Protein AF-A0AAN6VHZ6-F1 (afdb_monomer_lite)

Foldseek 3Di:
DDDPPPPPDPPPPCPPPPQLQAPAQDKDALLCCCPVSVNDHQVQQVVLDDPPARSNQKIFGHHRRRRTHSVPIDGPVDPVCVVVVNCVSRD

Sequence (91 aa):
MAKFLALLLTTAAAIGLVQAQCPANAVLCGTTTLNELKCADEAALTFITPKGNPPQNCGYQTNGEGLPQGRGAFCCADGRCLQNGLDAFCN

Radius of gyration: 20.0 Å; chains: 1; bounding box: 23×58×59 Å

Organism: NCBI:txid669021

Structure (mmCIF, N/CA/C/O backbone):
data_AF-A0AAN6VHZ6-F1
#
_entry.id   AF-A0AAN6VHZ6-F1
#
loop_
_atom_site.group_PDB
_atom_site.id
_atom_site.type_symbol
_atom_site.label_atom_id
_atom_site.label_alt_id
_atom_site.label_comp_id
_atom_site.label_asym_id
_atom_site.label_entity_id
_atom_site.label_seq_id
_atom_site.pdbx_PDB_ins_code
_atom_site.Cartn_x
_atom_site.Cartn_y
_atom_site.Cartn_z
_atom_site.occupancy
_atom_site.B_iso_or_equiv
_atom_site.auth_seq_id
_atom_site.auth_comp_id
_atom_site.auth_asym_id
_atom_site.auth_atom_id
_atom_site.pdbx_PDB_model_num
ATOM 1 N N . MET A 1 1 ? 1.414 41.426 46.879 1.00 43.44 1 MET A N 1
ATOM 2 C CA . MET A 1 1 ? 2.105 41.125 45.606 1.00 43.44 1 MET A CA 1
ATOM 3 C C . MET A 1 1 ? 1.397 39.935 44.969 1.00 43.44 1 MET A C 1
ATOM 5 O O . MET A 1 1 ? 1.613 38.808 45.398 1.00 43.44 1 MET A O 1
ATOM 9 N N . ALA A 1 2 ? 0.448 40.187 44.065 1.00 42.38 2 ALA A N 1
ATOM 10 C CA . ALA A 1 2 ? -0.386 39.143 43.469 1.00 42.38 2 ALA A CA 1
ATOM 11 C C . ALA A 1 2 ? 0.355 38.496 42.290 1.00 42.38 2 ALA A C 1
ATOM 13 O O . ALA A 1 2 ? 0.627 39.149 41.286 1.00 42.38 2 ALA A O 1
ATOM 14 N N . LYS A 1 3 ? 0.714 37.219 42.443 1.00 47.88 3 LYS A N 1
ATOM 15 C CA . LYS A 1 3 ? 1.286 36.383 41.385 1.00 47.88 3 LYS A CA 1
ATOM 16 C C . LYS A 1 3 ? 0.151 35.945 40.458 1.00 47.88 3 LYS A C 1
ATOM 18 O O . LYS A 1 3 ? -0.531 34.970 40.750 1.00 47.88 3 LYS A O 1
ATOM 23 N N . PHE A 1 4 ? -0.061 36.665 39.363 1.00 52.06 4 PHE A N 1
ATOM 24 C CA . PHE A 1 4 ? -0.897 36.186 38.264 1.00 52.06 4 PHE A CA 1
ATOM 25 C C . PHE A 1 4 ? -0.020 35.372 37.313 1.00 52.06 4 PHE A C 1
ATOM 27 O O . PHE A 1 4 ? 0.630 35.913 36.422 1.00 52.06 4 PHE A O 1
ATOM 34 N N . LEU A 1 5 ? 0.025 34.056 37.540 1.00 54.53 5 LEU A N 1
ATOM 35 C CA . LEU A 1 5 ? 0.433 33.111 36.505 1.00 54.53 5 LEU A CA 1
ATOM 36 C C . LEU A 1 5 ? -0.667 33.118 35.437 1.00 54.53 5 LEU A C 1
ATOM 38 O O . LEU A 1 5 ? -1.707 32.483 35.598 1.00 54.53 5 LEU A O 1
ATOM 42 N N . ALA A 1 6 ? -0.448 33.869 34.362 1.00 54.66 6 ALA A N 1
ATOM 43 C CA . ALA A 1 6 ? -1.216 33.717 33.139 1.00 54.66 6 ALA A CA 1
ATOM 44 C C . ALA A 1 6 ? -0.805 32.385 32.500 1.00 54.66 6 ALA A C 1
ATOM 46 O O . ALA A 1 6 ? 0.241 32.268 31.864 1.00 54.66 6 ALA A O 1
ATOM 47 N N . LEU A 1 7 ? -1.619 31.364 32.753 1.00 47.53 7 LEU A N 1
ATOM 48 C CA . LEU A 1 7 ? -1.574 30.075 32.087 1.00 47.53 7 LEU A CA 1
ATOM 49 C C . LEU A 1 7 ? -1.875 30.325 30.602 1.00 47.53 7 LEU A C 1
ATOM 51 O O . LEU A 1 7 ? -3.022 30.554 30.227 1.00 47.53 7 LEU A O 1
ATOM 55 N N . LEU A 1 8 ? -0.831 30.375 29.774 1.00 54.75 8 LEU A N 1
ATOM 56 C CA . LEU A 1 8 ? -0.964 30.450 28.323 1.00 54.75 8 LEU A CA 1
ATOM 57 C C . LEU A 1 8 ? -1.675 29.182 27.848 1.00 54.75 8 LEU A C 1
ATOM 59 O O . LEU A 1 8 ? -1.135 28.080 27.946 1.00 54.75 8 LEU A O 1
ATOM 63 N N . LEU A 1 9 ? -2.907 29.365 27.374 1.00 54.75 9 LEU A N 1
ATOM 64 C CA . LEU A 1 9 ? -3.705 28.345 26.714 1.00 54.75 9 LEU A CA 1
ATOM 65 C C . LEU A 1 9 ? -2.894 27.762 25.552 1.00 54.75 9 LEU A C 1
ATOM 67 O O . LEU A 1 9 ? -2.612 28.439 24.565 1.00 54.75 9 LEU A O 1
ATOM 71 N N . THR A 1 10 ? -2.546 26.489 25.675 1.00 52.88 10 THR A N 1
ATOM 72 C CA . THR A 1 10 ? -2.080 25.643 24.585 1.00 52.88 10 THR A CA 1
ATOM 73 C C . THR A 1 10 ? -3.226 25.446 23.597 1.00 52.88 10 THR A C 1
ATOM 75 O O . THR A 1 10 ? -4.027 24.521 23.719 1.00 52.88 10 THR A O 1
ATOM 78 N N . THR A 1 11 ? -3.322 26.304 22.584 1.00 55.28 11 THR A N 1
ATOM 79 C CA . THR A 1 11 ? -4.087 25.989 21.375 1.00 55.28 11 THR A CA 1
ATOM 80 C C . THR A 1 11 ? -3.303 24.951 20.582 1.00 55.28 11 THR A C 1
ATOM 82 O O . THR A 1 11 ? -2.574 25.256 19.641 1.00 55.28 11 THR A O 1
ATOM 85 N N . ALA A 1 12 ? -3.434 23.689 20.994 1.00 53.69 12 ALA A N 1
ATOM 86 C CA . ALA A 1 12 ? -3.135 22.566 20.127 1.00 53.69 12 ALA A CA 1
ATOM 87 C C . ALA A 1 12 ? -4.053 22.697 18.908 1.00 53.69 12 ALA A C 1
ATOM 89 O O . ALA A 1 12 ? -5.252 22.429 18.982 1.00 53.69 12 ALA A O 1
ATOM 90 N N . ALA A 1 13 ? -3.496 23.175 17.798 1.00 50.06 13 ALA A N 1
ATOM 91 C CA . ALA A 1 13 ? -4.110 23.027 16.497 1.00 50.06 13 ALA A CA 1
ATOM 92 C C . ALA A 1 13 ? -4.178 21.522 16.220 1.00 50.06 13 ALA A C 1
ATOM 94 O O . ALA A 1 13 ? -3.234 20.921 15.713 1.00 50.06 13 ALA A O 1
ATOM 95 N N . ALA A 1 14 ? -5.290 20.903 16.612 1.00 43.75 14 ALA A N 1
ATOM 96 C CA . ALA A 1 14 ? -5.712 19.629 16.073 1.00 43.75 14 ALA A CA 1
ATOM 97 C C . ALA A 1 14 ? -6.027 19.882 14.597 1.00 43.75 14 ALA A C 1
ATOM 99 O O . ALA A 1 14 ? -7.162 20.165 14.217 1.00 43.75 14 ALA A O 1
ATOM 100 N N . ILE A 1 15 ? -4.983 19.863 13.768 1.00 47.88 15 ILE A N 1
ATOM 101 C CA . ILE A 1 15 ? -5.130 19.651 12.337 1.00 47.88 15 ILE A CA 1
ATOM 102 C C . ILE A 1 15 ? -5.780 18.278 12.255 1.00 47.88 15 ILE A C 1
ATOM 104 O O . ILE A 1 15 ? -5.135 17.261 12.501 1.00 47.88 15 ILE A O 1
ATOM 108 N N . GLY A 1 16 ? -7.093 18.281 12.037 1.00 40.03 16 GLY A N 1
ATOM 109 C CA . GLY A 1 16 ? -7.884 17.090 11.814 1.00 40.03 16 GLY A CA 1
ATOM 110 C C . GLY A 1 16 ? -7.380 16.405 10.556 1.00 40.03 16 GLY A C 1
ATOM 111 O O . GLY A 1 16 ? -7.910 16.614 9.471 1.00 40.03 16 GLY A O 1
ATOM 112 N N . LEU A 1 17 ? -6.349 15.581 10.715 1.00 43.12 17 LEU A N 1
ATOM 113 C CA . LEU A 1 17 ? -6.093 14.442 9.859 1.00 43.12 17 LEU A CA 1
ATOM 114 C C . LEU A 1 17 ? -7.250 13.485 10.118 1.00 43.12 17 LEU A C 1
ATOM 116 O O . LEU A 1 17 ? -7.147 12.554 10.913 1.00 43.12 17 LEU A O 1
ATOM 120 N N . VAL A 1 18 ? -8.384 13.734 9.466 1.00 45.00 18 VAL A N 1
ATOM 121 C CA . VAL A 1 18 ? -9.334 12.662 9.201 1.00 45.00 18 VAL A CA 1
ATOM 122 C C . VAL A 1 18 ? -8.614 11.760 8.204 1.00 45.00 18 VAL A C 1
ATOM 124 O O . VAL A 1 18 ? -8.813 11.857 6.998 1.00 45.00 18 VAL A O 1
ATOM 127 N N . GLN A 1 19 ? -7.687 10.937 8.701 1.00 57.09 19 GLN A N 1
ATOM 128 C CA . GLN A 1 19 ? -7.309 9.731 7.992 1.00 57.09 19 GLN A CA 1
ATOM 129 C C . GLN A 1 19 ? -8.606 8.939 7.954 1.00 57.09 19 GLN A C 1
ATOM 131 O O . GLN A 1 19 ? -9.016 8.384 8.972 1.00 57.09 19 GLN A O 1
ATOM 136 N N . ALA A 1 20 ? -9.324 8.974 6.833 1.00 58.78 20 ALA A N 1
ATOM 137 C CA . ALA A 1 20 ? -10.334 7.961 6.607 1.00 58.78 20 ALA A CA 1
ATOM 138 C C . ALA A 1 20 ? -9.583 6.632 6.752 1.00 58.78 20 ALA A C 1
ATOM 140 O O . ALA A 1 20 ? -8.660 6.362 5.999 1.00 58.78 20 ALA A O 1
ATOM 141 N N . GLN A 1 21 ? -9.848 5.885 7.820 1.00 79.06 21 GLN A N 1
ATOM 142 C CA . GLN A 1 21 ? -9.142 4.638 8.082 1.00 79.06 21 GLN A CA 1
ATOM 143 C C . GLN A 1 21 ? -9.766 3.592 7.173 1.00 79.06 21 GLN A C 1
ATOM 145 O O . GLN A 1 21 ? -10.979 3.373 7.208 1.00 79.06 21 GLN A O 1
ATOM 150 N N . CYS A 1 22 ? -8.956 2.990 6.304 1.00 89.19 22 CYS A N 1
ATOM 151 C CA . CYS A 1 22 ? -9.441 1.903 5.474 1.00 89.19 22 CYS A CA 1
ATOM 152 C C . CYS A 1 22 ? -9.934 0.750 6.377 1.00 89.19 22 CYS A C 1
ATOM 154 O O . CYS A 1 22 ? -9.551 0.680 7.546 1.00 89.19 22 CYS A O 1
ATOM 156 N N . PRO A 1 23 ? -10.763 -0.184 5.880 1.00 90.69 23 PRO A N 1
ATOM 157 C CA . PRO A 1 23 ? -11.098 -1.392 6.629 1.00 90.69 23 PRO A CA 1
ATOM 158 C C . PRO A 1 23 ? -9.849 -2.047 7.233 1.00 90.69 23 PRO A C 1
ATOM 160 O O . PRO A 1 23 ? -8.870 -2.266 6.520 1.00 90.69 23 PRO A O 1
ATOM 163 N N . ALA A 1 24 ? -9.861 -2.318 8.538 1.00 92.19 24 ALA A N 1
ATOM 164 C CA . ALA A 1 24 ? -8.732 -2.922 9.242 1.00 92.19 24 ALA A CA 1
ATOM 165 C C . ALA A 1 24 ? -8.543 -4.397 8.857 1.00 92.19 24 ALA A C 1
ATOM 167 O O . ALA A 1 24 ? -9.523 -5.114 8.653 1.00 92.19 24 ALA A O 1
ATOM 168 N N . ASN A 1 25 ? -7.289 -4.860 8.820 1.00 89.25 25 ASN A N 1
ATOM 169 C CA . ASN A 1 25 ? -6.903 -6.242 8.492 1.00 89.25 25 ASN A CA 1
ATOM 170 C C . ASN A 1 25 ? -7.503 -6.767 7.171 1.00 89.25 25 ASN A C 1
ATOM 172 O O . ASN A 1 25 ? -7.879 -7.936 7.069 1.00 89.25 25 ASN A O 1
ATOM 176 N N . ALA A 1 26 ? -7.615 -5.900 6.169 1.00 87.44 26 ALA A N 1
ATOM 177 C CA . ALA A 1 26 ? -8.183 -6.199 4.862 1.00 87.44 26 ALA A CA 1
ATOM 178 C C . ALA A 1 26 ? -7.123 -6.090 3.760 1.00 87.44 26 ALA A C 1
ATOM 180 O O . ALA A 1 26 ? -6.038 -5.544 3.961 1.00 87.44 26 ALA A O 1
ATOM 181 N N . VAL A 1 27 ? -7.458 -6.590 2.571 1.00 87.62 27 VAL A N 1
ATOM 182 C CA . VAL A 1 27 ? -6.681 -6.360 1.349 1.00 87.62 27 VAL A CA 1
ATOM 183 C C . VAL A 1 27 ? -7.499 -5.461 0.440 1.00 87.62 27 VAL A C 1
ATOM 185 O O . VAL A 1 27 ? -8.637 -5.795 0.116 1.00 87.62 27 VAL A O 1
ATOM 188 N N . LEU A 1 28 ? -6.934 -4.321 0.048 1.00 86.62 28 LEU A N 1
ATOM 189 C CA . LEU A 1 28 ? -7.623 -3.318 -0.760 1.00 86.62 28 LEU A CA 1
ATOM 190 C C . LEU A 1 28 ? -6.798 -2.959 -1.984 1.00 86.62 28 LEU A C 1
ATOM 192 O O . LEU A 1 28 ? -5.593 -2.726 -1.884 1.00 86.62 28 LEU A O 1
ATOM 196 N N . CYS A 1 29 ? -7.464 -2.855 -3.129 1.00 86.69 29 CYS A N 1
ATOM 197 C CA . CYS A 1 29 ? -6.851 -2.313 -4.331 1.00 86.69 29 CYS A CA 1
ATOM 198 C C . CYS A 1 29 ? -6.541 -0.820 -4.142 1.00 86.69 29 CYS A C 1
ATOM 200 O O . CYS A 1 29 ? -7.270 -0.088 -3.463 1.00 86.69 29 CYS A O 1
ATOM 202 N N . GLY A 1 30 ? -5.461 -0.353 -4.761 1.00 87.12 30 GLY A N 1
ATOM 203 C CA . GLY A 1 30 ? -5.039 1.041 -4.736 1.00 87.12 30 GLY A CA 1
ATOM 204 C C . GLY A 1 30 ? -6.086 1.958 -5.348 1.00 87.12 30 GLY A C 1
ATOM 205 O O . GLY A 1 30 ? -6.385 3.000 -4.775 1.00 87.12 30 GLY A O 1
ATOM 206 N N . THR A 1 31 ? -6.728 1.540 -6.443 1.00 87.50 31 THR A N 1
ATOM 207 C CA . THR A 1 31 ? -7.902 2.229 -7.007 1.00 87.50 31 THR A CA 1
ATOM 208 C C . THR A 1 31 ? -9.013 2.422 -5.980 1.00 87.50 31 THR A C 1
ATOM 210 O O . THR A 1 31 ? -9.460 3.548 -5.787 1.00 87.50 31 THR A O 1
ATOM 213 N N . THR A 1 32 ? -9.432 1.365 -5.283 1.00 86.88 32 THR A N 1
ATOM 214 C CA . THR A 1 32 ? -10.483 1.440 -4.257 1.00 86.88 32 THR A CA 1
ATOM 215 C C . THR A 1 32 ? -10.055 2.327 -3.090 1.00 86.88 32 THR A C 1
ATOM 217 O O . THR A 1 32 ? -10.825 3.162 -2.622 1.00 86.88 32 THR A O 1
ATOM 220 N N . THR A 1 33 ? -8.799 2.217 -2.663 1.00 89.69 33 THR A N 1
ATOM 221 C CA . THR A 1 33 ? -8.226 3.026 -1.579 1.00 89.69 33 THR A CA 1
ATOM 222 C C . THR A 1 33 ? -8.228 4.522 -1.916 1.00 89.69 33 THR A C 1
ATOM 224 O O . THR A 1 33 ? -8.597 5.336 -1.070 1.00 89.69 33 THR A O 1
ATOM 227 N N . LEU A 1 34 ? -7.858 4.882 -3.151 1.00 88.81 34 LEU A N 1
ATOM 228 C CA . LEU A 1 34 ? -7.711 6.266 -3.615 1.00 88.81 34 LEU A CA 1
ATOM 229 C C . LEU A 1 34 ? -9.025 6.899 -4.084 1.00 88.81 34 LEU A C 1
ATOM 231 O O . LEU A 1 34 ? -9.277 8.066 -3.800 1.00 88.81 34 LEU A O 1
ATOM 235 N N . ASN A 1 35 ? -9.856 6.152 -4.811 1.00 86.19 35 ASN A N 1
ATOM 236 C CA . ASN A 1 35 ? -10.995 6.711 -5.542 1.00 86.19 35 ASN A CA 1
ATOM 237 C C . ASN A 1 35 ? -12.326 6.469 -4.830 1.00 86.19 35 ASN A C 1
ATOM 239 O O . ASN A 1 35 ? -13.156 7.379 -4.770 1.00 86.19 35 ASN A O 1
ATOM 243 N N . GLU A 1 36 ? -12.529 5.261 -4.301 1.00 85.31 36 GLU A N 1
ATOM 244 C CA . GLU A 1 36 ? -13.802 4.848 -3.700 1.00 85.31 36 GLU A CA 1
ATOM 245 C C . GLU A 1 36 ? -13.849 5.201 -2.212 1.00 85.31 36 GLU A C 1
ATOM 247 O O . GLU A 1 36 ? -14.716 5.954 -1.775 1.00 85.31 36 GLU A O 1
ATOM 252 N N . LEU A 1 37 ? -12.887 4.692 -1.441 1.00 87.00 37 LEU A N 1
ATOM 253 C CA . LEU A 1 37 ? -12.823 4.867 0.009 1.00 87.00 37 LEU A CA 1
ATOM 254 C C . LEU A 1 37 ? -12.116 6.160 0.416 1.00 87.00 37 LEU A C 1
ATOM 256 O O . LEU A 1 37 ? -12.374 6.670 1.504 1.00 87.00 37 LEU A O 1
ATOM 260 N N . LYS A 1 38 ? -11.229 6.682 -0.443 1.00 89.50 38 LYS A N 1
ATOM 261 C CA . LYS A 1 38 ? -10.420 7.891 -0.195 1.00 89.50 38 LYS A CA 1
ATOM 262 C C . LYS A 1 38 ? -9.727 7.853 1.176 1.00 89.50 38 LYS A C 1
ATOM 264 O O . LYS A 1 38 ? -9.670 8.856 1.884 1.00 89.50 38 LYS A O 1
ATOM 269 N N . CYS A 1 39 ? -9.247 6.668 1.554 1.00 88.50 39 CYS A N 1
ATOM 270 C CA . CYS A 1 39 ? -8.721 6.362 2.886 1.00 88.50 39 CYS A CA 1
ATOM 271 C C . CYS A 1 39 ? -7.185 6.451 2.979 1.00 88.50 39 CYS A C 1
ATOM 273 O O . CYS A 1 39 ? -6.605 6.455 4.061 1.00 88.50 39 CYS A O 1
ATOM 275 N N . ALA A 1 40 ? -6.508 6.613 1.844 1.00 89.25 40 ALA A N 1
ATOM 276 C CA . ALA A 1 40 ? -5.122 7.056 1.779 1.00 89.25 40 ALA A CA 1
ATOM 277 C C . ALA A 1 40 ? -4.949 7.998 0.586 1.00 89.25 40 ALA A C 1
ATOM 279 O O . ALA A 1 40 ? -5.772 8.001 -0.331 1.00 89.25 40 ALA A O 1
ATOM 280 N N . ASP A 1 41 ? -3.882 8.790 0.600 1.00 89.38 41 ASP A N 1
ATOM 281 C CA . ASP A 1 41 ? -3.490 9.595 -0.551 1.00 89.38 41 ASP A CA 1
ATOM 282 C C . ASP A 1 41 ? -2.491 8.846 -1.450 1.00 89.38 41 ASP A C 1
ATOM 284 O O . ASP A 1 41 ? -1.894 7.826 -1.084 1.00 89.38 41 ASP A O 1
ATOM 288 N N . GLU A 1 42 ? -2.324 9.357 -2.667 1.00 89.31 42 GLU A N 1
ATOM 289 C CA . GLU A 1 42 ? -1.445 8.747 -3.662 1.00 89.31 42 GLU A CA 1
ATOM 290 C C . GLU A 1 42 ? 0.026 8.781 -3.233 1.00 89.31 42 GLU A C 1
ATOM 292 O O . GLU A 1 42 ? 0.777 7.866 -3.569 1.00 89.31 42 GLU A O 1
ATOM 297 N N . ALA A 1 43 ? 0.446 9.779 -2.452 1.00 90.50 43 ALA A N 1
ATOM 298 C CA . ALA A 1 43 ? 1.823 9.891 -1.983 1.00 90.50 43 ALA A CA 1
ATOM 299 C C . ALA A 1 43 ? 2.156 8.789 -0.963 1.00 90.50 43 ALA A C 1
ATOM 301 O O . ALA A 1 43 ? 3.197 8.136 -1.075 1.00 90.50 43 ALA A O 1
ATOM 302 N N . ALA A 1 44 ? 1.249 8.532 -0.019 1.00 89.75 44 ALA A N 1
ATOM 303 C CA . ALA A 1 44 ? 1.347 7.481 0.980 1.00 89.75 44 ALA A CA 1
ATOM 304 C C . ALA A 1 44 ? 1.403 6.104 0.318 1.00 89.75 44 ALA A C 1
ATOM 306 O O . ALA A 1 44 ? 2.288 5.311 0.641 1.00 89.75 44 ALA A O 1
ATOM 307 N N . LEU A 1 45 ? 0.522 5.841 -0.655 1.00 89.44 45 LEU A N 1
ATOM 308 C CA . LEU A 1 45 ? 0.565 4.585 -1.400 1.00 89.44 45 LEU A CA 1
ATOM 309 C C . LEU A 1 45 ? 1.831 4.474 -2.252 1.00 89.44 45 LEU A C 1
ATOM 311 O O . LEU A 1 45 ? 2.480 3.433 -2.223 1.00 89.44 45 LEU A O 1
ATOM 315 N N . THR A 1 46 ? 2.250 5.532 -2.950 1.00 90.56 46 THR A N 1
ATOM 316 C CA . THR A 1 46 ? 3.490 5.540 -3.752 1.00 90.56 46 THR A CA 1
ATOM 317 C C . THR A 1 46 ? 4.710 5.184 -2.914 1.00 90.56 46 THR A C 1
ATOM 319 O O . THR A 1 46 ? 5.533 4.381 -3.349 1.00 90.56 46 THR A O 1
ATOM 322 N N . PHE A 1 47 ? 4.810 5.721 -1.695 1.00 90.19 47 PHE A N 1
ATOM 323 C CA . PHE A 1 47 ? 5.927 5.451 -0.791 1.00 90.19 47 PHE A CA 1
ATOM 324 C C . PHE A 1 47 ? 6.077 3.962 -0.449 1.00 90.19 47 PHE A C 1
ATOM 326 O O . PHE A 1 47 ? 7.194 3.457 -0.337 1.00 90.19 47 PHE A O 1
ATOM 333 N N . ILE A 1 48 ? 4.957 3.253 -0.306 1.00 88.94 48 ILE A N 1
ATOM 334 C CA . ILE A 1 48 ? 4.928 1.829 0.047 1.00 88.94 48 ILE A CA 1
ATOM 335 C C . ILE A 1 48 ? 4.795 0.897 -1.166 1.00 88.94 48 ILE A C 1
ATOM 337 O O . ILE A 1 48 ? 4.861 -0.324 -1.017 1.00 88.94 48 ILE A O 1
ATOM 341 N N . THR A 1 49 ? 4.601 1.452 -2.363 1.00 86.62 49 THR A N 1
ATOM 342 C CA . THR A 1 49 ? 4.423 0.689 -3.600 1.00 86.62 49 THR A CA 1
ATOM 343 C C . THR A 1 49 ? 5.761 0.127 -4.080 1.00 86.62 49 THR A C 1
ATOM 345 O O . THR A 1 49 ? 6.752 0.860 -4.143 1.00 86.62 49 THR A O 1
ATOM 348 N N . PRO A 1 50 ? 5.825 -1.157 -4.478 1.00 82.56 50 PRO A N 1
ATOM 349 C CA . PRO A 1 50 ? 7.003 -1.709 -5.132 1.00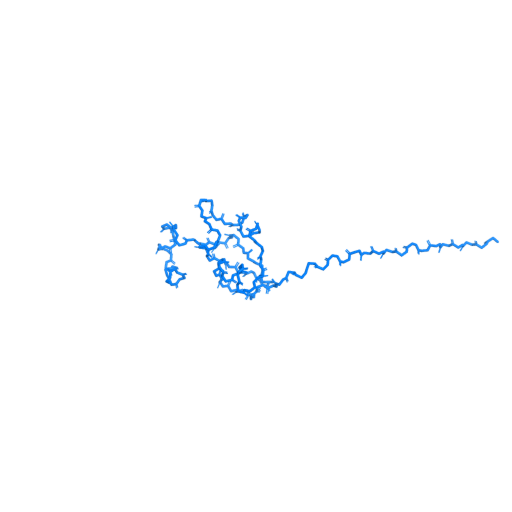 82.56 50 PRO A CA 1
ATOM 350 C C . PRO A 1 50 ? 7.441 -0.874 -6.343 1.00 82.56 50 PRO A C 1
ATOM 352 O O . PRO A 1 50 ? 6.649 -0.589 -7.243 1.00 82.56 50 PRO A O 1
ATOM 355 N N . LYS A 1 51 ? 8.730 -0.514 -6.383 1.00 81.94 51 LYS A N 1
ATOM 356 C CA . LYS A 1 51 ? 9.311 0.359 -7.414 1.00 81.94 51 LYS A CA 1
ATOM 357 C C . LYS A 1 51 ? 8.924 -0.084 -8.831 1.00 81.94 51 LYS A C 1
ATOM 359 O O . LYS A 1 51 ? 9.038 -1.259 -9.166 1.00 81.94 51 LYS A O 1
ATOM 364 N N . GLY A 1 52 ? 8.553 0.886 -9.666 1.00 78.69 52 GLY A N 1
ATOM 365 C CA . GLY A 1 52 ? 8.204 0.659 -11.072 1.00 78.69 52 GLY A CA 1
ATOM 366 C C . GLY A 1 52 ? 6.739 0.293 -11.310 1.00 78.69 52 GLY A C 1
ATOM 367 O O . GLY A 1 52 ? 6.366 0.105 -12.463 1.00 78.69 52 GLY A O 1
ATOM 368 N N . ASN A 1 53 ? 5.914 0.232 -10.260 1.00 80.62 53 ASN A N 1
ATOM 369 C CA . ASN A 1 53 ? 4.479 0.005 -10.381 1.00 80.62 53 ASN A CA 1
ATOM 370 C C . ASN A 1 53 ? 3.686 1.273 -10.027 1.00 80.62 53 ASN A C 1
ATOM 372 O O . ASN A 1 53 ? 4.056 1.971 -9.080 1.00 80.62 53 ASN A O 1
ATOM 376 N N . PRO A 1 54 ? 2.597 1.570 -10.753 1.00 84.56 54 PRO A N 1
ATOM 377 C CA . PRO A 1 54 ? 1.649 2.600 -10.353 1.00 84.56 54 PRO A CA 1
ATOM 378 C C . PRO A 1 54 ? 0.806 2.109 -9.158 1.00 84.56 54 PRO A C 1
ATOM 380 O O . PRO A 1 54 ? 0.302 0.982 -9.213 1.00 84.56 54 PRO A O 1
ATOM 383 N N . PRO A 1 55 ? 0.604 2.926 -8.105 1.00 86.75 55 PRO A N 1
ATOM 384 C CA . PRO 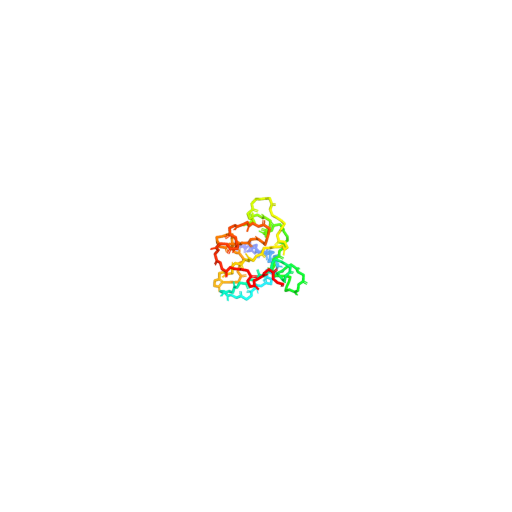A 1 55 ? -0.116 2.518 -6.894 1.00 86.75 55 PRO A CA 1
ATOM 385 C C . PRO A 1 55 ? -1.533 2.002 -7.144 1.00 86.75 55 PRO A C 1
ATOM 387 O O . PRO A 1 55 ? -2.021 1.098 -6.470 1.00 86.75 55 PRO A O 1
ATOM 390 N N . GLN A 1 56 ? -2.198 2.565 -8.151 1.00 85.69 56 GLN A N 1
ATOM 391 C CA . GLN A 1 56 ? -3.565 2.227 -8.530 1.00 85.69 56 GLN A CA 1
ATOM 392 C C . GLN A 1 56 ? -3.704 0.738 -8.889 1.00 85.69 56 GLN A C 1
ATOM 394 O O . GLN A 1 56 ? -4.735 0.138 -8.604 1.00 85.69 56 GLN A O 1
ATOM 399 N N . ASN A 1 57 ? -2.652 0.120 -9.433 1.00 81.12 57 ASN A N 1
ATOM 400 C CA . ASN A 1 57 ? -2.673 -1.267 -9.905 1.00 81.12 57 ASN A CA 1
ATOM 401 C C . ASN A 1 57 ? -2.155 -2.265 -8.859 1.00 81.12 57 ASN A C 1
ATOM 403 O O . ASN A 1 57 ? -1.757 -3.378 -9.216 1.00 81.12 57 ASN A O 1
ATOM 407 N N . CYS A 1 58 ? -2.095 -1.860 -7.589 1.00 84.94 58 CYS A N 1
ATOM 408 C C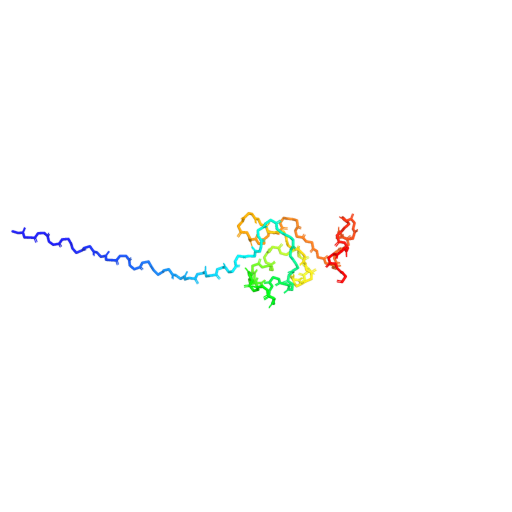A . CYS A 1 58 ? -1.565 -2.675 -6.507 1.00 84.94 58 CYS A CA 1
ATOM 409 C C . CYS A 1 58 ? -2.621 -2.986 -5.445 1.00 84.94 58 CYS A C 1
ATOM 411 O O . CYS A 1 58 ? -3.501 -2.176 -5.181 1.00 84.94 58 CYS A O 1
ATOM 413 N N . GLY A 1 59 ? -2.527 -4.158 -4.824 1.00 86.62 59 GLY A N 1
ATOM 414 C CA . GLY A 1 59 ? -3.234 -4.508 -3.600 1.00 86.62 59 GLY A CA 1
ATOM 415 C C . GLY A 1 59 ? -2.364 -4.214 -2.381 1.00 86.62 59 GLY A C 1
ATOM 416 O O . GLY A 1 59 ? -1.181 -4.558 -2.364 1.00 86.62 59 GLY A O 1
ATOM 417 N N . TYR A 1 60 ? -2.951 -3.598 -1.357 1.00 88.12 60 TYR A N 1
ATOM 418 C CA . TYR A 1 60 ? -2.302 -3.273 -0.088 1.00 88.12 60 TYR A CA 1
ATOM 419 C C . TYR A 1 60 ? -3.005 -3.989 1.059 1.00 88.12 60 TYR A C 1
ATOM 421 O O . TYR A 1 60 ? -4.232 -3.962 1.157 1.00 88.12 60 TYR A O 1
ATOM 429 N N . GLN A 1 61 ? -2.225 -4.590 1.957 1.00 90.56 61 GLN A N 1
ATOM 430 C CA . GLN A 1 61 ? -2.750 -5.075 3.230 1.00 90.56 61 GLN A CA 1
ATOM 431 C C . GLN A 1 61 ? -2.870 -3.909 4.204 1.00 90.56 61 GLN A C 1
ATOM 433 O O . GLN A 1 61 ? -1.938 -3.114 4.328 1.00 90.56 61 GLN A O 1
ATOM 438 N N . THR A 1 62 ? -3.982 -3.811 4.918 1.00 90.75 62 THR A N 1
ATOM 439 C CA . THR A 1 62 ? -4.146 -2.850 6.008 1.00 90.75 62 THR A CA 1
ATOM 440 C C . THR A 1 62 ? -3.831 -3.508 7.350 1.00 90.75 62 THR A C 1
ATOM 442 O O . THR A 1 62 ? -4.089 -4.693 7.556 1.00 90.75 62 THR A O 1
ATOM 445 N N . ASN A 1 63 ? -3.249 -2.751 8.282 1.00 89.81 63 ASN A N 1
ATOM 446 C CA . ASN A 1 63 ? -3.019 -3.229 9.649 1.00 89.81 63 ASN A CA 1
ATOM 447 C C . ASN A 1 63 ? -4.318 -3.180 10.492 1.00 89.81 63 ASN A C 1
ATOM 449 O O . ASN A 1 63 ? -5.396 -2.852 9.989 1.00 89.81 63 ASN A O 1
ATOM 453 N N . GLY A 1 64 ? -4.212 -3.459 11.796 1.00 91.88 64 GLY A N 1
ATOM 454 C CA . GLY A 1 64 ? -5.340 -3.387 12.737 1.00 91.88 64 GLY A CA 1
ATOM 455 C C . GLY A 1 64 ? -5.970 -1.996 12.895 1.00 91.88 64 GLY A C 1
ATOM 456 O O . GLY A 1 64 ? -7.043 -1.883 13.475 1.00 91.88 64 GLY A O 1
ATOM 457 N N . GLU A 1 65 ? -5.332 -0.959 12.354 1.00 89.56 65 GLU A N 1
ATOM 458 C CA . GLU A 1 65 ? -5.797 0.430 12.362 1.00 89.56 65 GLU A CA 1
ATOM 459 C C . GLU A 1 65 ? -6.300 0.878 10.982 1.00 89.56 65 GLU A C 1
ATOM 461 O O . GLU A 1 65 ? -6.663 2.039 10.809 1.00 89.56 65 GLU A O 1
ATOM 466 N N . GLY A 1 66 ? -6.310 -0.012 9.984 1.00 88.50 66 GLY A N 1
ATOM 467 C CA . GLY A 1 66 ? -6.747 0.347 8.638 1.00 88.50 66 GLY A CA 1
ATOM 468 C C . GLY A 1 66 ? -5.696 1.064 7.795 1.00 88.50 66 GLY A C 1
ATOM 469 O O . GLY A 1 66 ? -6.036 1.629 6.760 1.00 88.50 66 GLY A O 1
ATOM 470 N N . LEU A 1 67 ? -4.423 1.063 8.204 1.00 90.00 67 LEU A N 1
ATOM 471 C CA . LEU A 1 67 ? -3.350 1.731 7.467 1.00 90.00 67 LEU A CA 1
ATOM 472 C C . LEU A 1 67 ? -2.738 0.793 6.419 1.00 90.00 67 LEU A C 1
ATOM 474 O O . LEU A 1 67 ? -2.225 -0.263 6.811 1.00 90.00 67 LEU A O 1
ATOM 478 N N . PRO A 1 68 ? -2.724 1.169 5.125 1.00 90.38 68 PRO A N 1
ATOM 479 C CA . PRO A 1 68 ? -2.041 0.411 4.082 1.00 90.38 68 PRO A CA 1
ATOM 480 C C . PRO A 1 68 ? -0.560 0.184 4.406 1.00 90.38 68 PRO A C 1
ATOM 482 O O . PRO A 1 68 ? 0.154 1.096 4.819 1.00 90.38 68 PRO A O 1
ATOM 485 N N . GLN A 1 69 ? -0.092 -1.044 4.207 1.00 88.44 69 GLN A N 1
ATOM 486 C CA . GLN A 1 69 ? 1.274 -1.477 4.478 1.00 88.44 69 GLN A CA 1
ATOM 487 C C . GLN A 1 69 ? 1.970 -1.869 3.173 1.00 88.44 69 GLN A C 1
ATOM 489 O O . GLN A 1 69 ? 1.396 -2.558 2.331 1.00 88.44 69 GLN A O 1
ATOM 494 N N . GLY A 1 70 ? 3.241 -1.487 3.020 1.00 80.12 70 GLY A N 1
ATOM 495 C CA . GLY A 1 70 ? 4.060 -1.937 1.883 1.00 80.12 70 GLY A CA 1
ATOM 496 C C . GLY A 1 70 ? 4.485 -3.396 1.994 1.00 80.12 70 GLY A C 1
ATOM 497 O O . GLY A 1 70 ? 4.712 -4.078 0.995 1.00 80.12 70 GLY A O 1
ATOM 498 N N . ARG A 1 71 ? 4.576 -3.912 3.225 1.00 75.12 71 ARG A N 1
ATOM 499 C CA . ARG A 1 71 ? 4.901 -5.315 3.466 1.00 75.12 71 ARG A CA 1
ATOM 500 C C . ARG A 1 71 ? 3.693 -6.168 3.088 1.00 75.12 71 ARG A C 1
ATOM 502 O O . ARG A 1 71 ? 2.678 -6.132 3.769 1.00 75.12 71 ARG A O 1
ATOM 509 N N . GLY A 1 72 ? 3.834 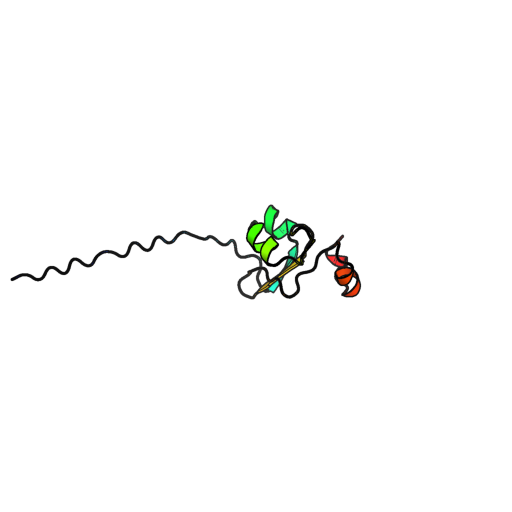-6.934 2.011 1.00 68.94 72 GLY A N 1
ATOM 510 C CA . GLY A 1 72 ? 2.734 -7.713 1.444 1.00 68.94 72 GLY A CA 1
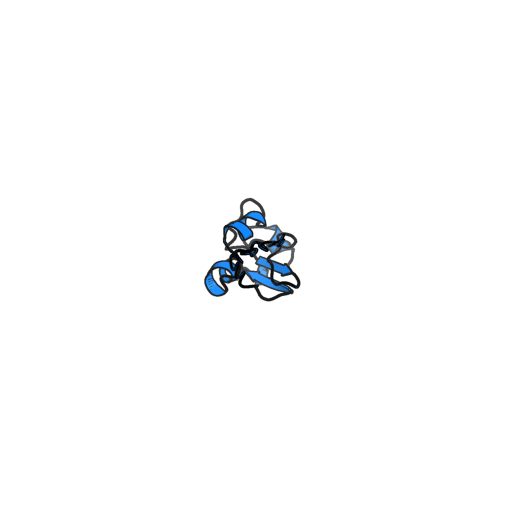ATOM 511 C C . GLY A 1 72 ? 1.919 -6.960 0.393 1.00 68.94 72 GLY A C 1
ATOM 512 O O . GLY A 1 72 ? 0.924 -7.512 -0.063 1.00 68.94 72 GLY A O 1
ATOM 513 N N . ALA A 1 73 ? 2.332 -5.749 -0.010 1.00 75.81 73 ALA A N 1
ATOM 514 C CA . ALA A 1 73 ? 1.773 -5.095 -1.187 1.00 75.81 73 ALA A CA 1
ATOM 515 C C . ALA A 1 73 ? 2.219 -5.814 -2.469 1.00 75.81 73 ALA A C 1
ATOM 517 O O . ALA A 1 73 ? 3.364 -6.264 -2.582 1.00 75.81 73 ALA A O 1
ATOM 518 N N . PHE A 1 74 ? 1.316 -5.915 -3.435 1.00 78.50 74 PHE A N 1
ATOM 519 C CA . PHE A 1 74 ? 1.512 -6.666 -4.674 1.00 78.50 74 PHE A CA 1
ATOM 520 C C . PHE A 1 74 ? 0.868 -5.905 -5.836 1.00 78.50 74 PHE A C 1
ATOM 522 O O . PHE A 1 74 ? -0.139 -5.245 -5.634 1.00 78.50 74 PHE A O 1
ATOM 529 N N . CYS A 1 75 ? 1.439 -5.946 -7.039 1.00 79.69 75 CYS A N 1
ATOM 530 C CA . CYS A 1 75 ? 0.981 -5.149 -8.182 1.00 79.69 75 CYS A CA 1
ATOM 531 C C . CYS A 1 75 ? 0.708 -6.010 -9.413 1.00 79.69 75 CYS A C 1
ATOM 533 O O . CYS A 1 75 ? 1.531 -6.844 -9.774 1.00 79.69 75 CYS A O 1
ATOM 535 N N . CYS A 1 76 ? -0.404 -5.783 -10.109 1.00 71.38 76 CYS A N 1
ATOM 536 C CA . CYS A 1 76 ? -0.865 -6.651 -11.198 1.00 71.38 76 CYS A CA 1
ATOM 537 C C . CYS A 1 76 ? 0.079 -6.744 -12.412 1.00 71.38 76 CYS A C 1
ATOM 539 O O . CYS A 1 76 ? -0.004 -7.698 -13.178 1.00 71.38 76 CYS A O 1
ATOM 541 N N . ALA A 1 77 ? 1.006 -5.795 -12.575 1.00 59.69 77 ALA A N 1
ATOM 542 C CA . ALA A 1 77 ? 2.046 -5.845 -13.608 1.00 59.69 77 ALA A CA 1
ATOM 543 C C . ALA A 1 77 ? 3.314 -6.616 -13.178 1.00 59.69 77 ALA A C 1
ATOM 545 O O . ALA A 1 77 ? 4.206 -6.850 -13.993 1.00 59.69 77 ALA A O 1
ATOM 546 N N . ASP A 1 78 ? 3.419 -7.011 -11.908 1.00 60.66 78 ASP A N 1
ATOM 547 C CA . ASP A 1 78 ? 4.575 -7.712 -11.360 1.00 60.66 78 ASP A CA 1
ATOM 548 C C . ASP A 1 78 ? 4.360 -9.232 -11.445 1.00 60.66 78 ASP A C 1
ATOM 550 O O . ASP A 1 78 ? 3.438 -9.784 -10.841 1.00 60.66 78 ASP A O 1
ATOM 554 N N . GLY A 1 79 ? 5.238 -9.934 -12.171 1.00 51.94 79 GLY A N 1
ATOM 555 C CA . GLY A 1 79 ? 5.175 -11.392 -12.336 1.00 51.94 79 GLY A CA 1
ATOM 556 C C . GLY A 1 79 ? 5.238 -12.179 -11.018 1.00 51.94 79 GLY A C 1
ATOM 557 O O . GLY A 1 79 ? 4.839 -13.343 -10.980 1.00 51.94 79 GLY A O 1
ATOM 558 N N . ARG A 1 80 ? 5.676 -11.551 -9.917 1.00 54.56 80 ARG A N 1
ATOM 559 C CA . ARG A 1 80 ? 5.634 -12.134 -8.566 1.00 54.56 80 ARG A CA 1
ATOM 560 C C . ARG A 1 80 ? 4.211 -12.257 -8.011 1.00 54.56 80 ARG A C 1
ATOM 562 O O . ARG A 1 80 ? 3.990 -13.080 -7.128 1.00 54.56 80 ARG A O 1
ATOM 569 N N . CYS A 1 81 ? 3.246 -11.490 -8.515 1.00 53.81 81 CYS A N 1
ATOM 570 C CA . CYS A 1 81 ? 1.850 -11.534 -8.060 1.00 53.81 81 CYS A CA 1
ATOM 571 C C . CYS A 1 81 ? 1.123 -12.773 -8.580 1.00 53.81 81 CYS A C 1
ATOM 573 O O . CYS A 1 81 ? 0.440 -13.453 -7.818 1.00 53.81 81 CYS A O 1
ATOM 575 N N . LEU A 1 82 ? 1.364 -13.122 -9.847 1.00 51.44 82 LEU A N 1
ATOM 576 C CA . LEU A 1 82 ? 0.845 -14.343 -10.470 1.00 51.44 82 LEU A CA 1
ATOM 577 C C . LEU A 1 82 ? 1.404 -15.611 -9.802 1.00 51.44 82 LEU A C 1
ATOM 579 O O . LEU A 1 82 ? 0.701 -16.603 -9.662 1.00 51.44 82 LEU A O 1
ATOM 583 N N . GLN A 1 83 ? 2.659 -15.578 -9.339 1.00 48.41 83 GLN A N 1
ATOM 584 C CA . GLN A 1 83 ? 3.297 -16.728 -8.683 1.00 48.41 83 GLN A CA 1
ATOM 585 C C . GLN A 1 83 ? 2.819 -16.978 -7.244 1.00 48.41 83 GLN A C 1
ATOM 587 O O . GLN A 1 83 ? 3.040 -18.067 -6.722 1.00 48.41 83 GLN A O 1
ATOM 592 N N . ASN A 1 84 ? 2.166 -16.003 -6.603 1.00 50.00 84 ASN A N 1
ATOM 593 C CA . ASN A 1 84 ? 1.662 -16.130 -5.231 1.00 50.00 84 ASN A CA 1
ATOM 594 C C . ASN A 1 84 ? 0.137 -16.348 -5.155 1.00 50.00 84 ASN A C 1
ATOM 596 O O . ASN A 1 84 ? -0.430 -16.227 -4.073 1.00 50.00 84 ASN A O 1
ATOM 600 N N . GLY A 1 85 ? -0.529 -16.672 -6.273 1.00 42.19 85 GLY A N 1
ATOM 601 C CA . GLY A 1 85 ? -1.972 -16.958 -6.290 1.00 42.19 85 GLY A CA 1
ATOM 602 C C . GLY A 1 85 ? -2.853 -15.739 -5.988 1.00 42.19 85 GLY A C 1
ATOM 603 O O . GLY A 1 85 ? -3.934 -15.876 -5.418 1.00 42.19 85 GLY A O 1
ATOM 604 N N . LEU A 1 86 ? -2.356 -14.533 -6.292 1.00 52.12 86 LEU A N 1
ATOM 605 C CA . LEU A 1 86 ? -3.038 -13.252 -6.047 1.00 52.12 86 LEU A CA 1
ATOM 606 C C . LEU A 1 86 ? -3.716 -12.686 -7.307 1.00 52.12 86 LEU A C 1
ATOM 608 O O . LEU A 1 86 ? -4.197 -11.555 -7.311 1.00 52.12 86 LEU A O 1
ATOM 612 N N . ASP A 1 87 ? -3.789 -13.486 -8.365 1.00 52.31 87 ASP A N 1
ATOM 613 C CA . ASP A 1 87 ? -4.479 -13.243 -9.635 1.00 52.31 87 ASP A CA 1
ATOM 614 C C . ASP A 1 87 ? -5.962 -12.867 -9.469 1.00 52.31 87 ASP A C 1
ATOM 616 O O . ASP A 1 87 ? -6.497 -12.108 -10.277 1.00 52.31 87 ASP A O 1
ATOM 620 N N . ALA A 1 88 ? -6.604 -13.289 -8.376 1.00 51.44 88 ALA A N 1
ATOM 621 C CA . ALA A 1 88 ? -7.979 -12.912 -8.043 1.00 51.44 88 ALA A CA 1
ATOM 622 C C .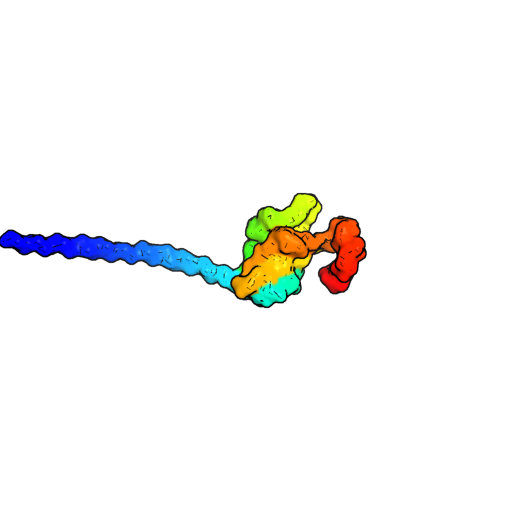 ALA A 1 88 ? -8.193 -11.392 -7.877 1.00 51.44 88 ALA A C 1
ATOM 624 O O . ALA A 1 88 ? -9.302 -10.916 -8.092 1.00 51.44 88 ALA A O 1
ATOM 625 N N . PHE A 1 89 ? -7.151 -10.630 -7.525 1.00 53.72 89 PHE A N 1
ATOM 626 C CA . PHE A 1 89 ? -7.225 -9.171 -7.355 1.00 53.72 89 PHE A CA 1
ATOM 627 C C . PHE A 1 89 ? -6.980 -8.384 -8.652 1.00 53.72 89 PHE A C 1
ATOM 629 O O . PHE A 1 89 ? -7.160 -7.170 -8.668 1.00 53.72 89 PHE A O 1
ATOM 636 N N . CYS A 1 90 ? -6.552 -9.060 -9.722 1.00 56.94 90 CYS A N 1
ATOM 637 C CA . CYS A 1 90 ? -6.163 -8.452 -10.996 1.00 56.94 90 CYS A CA 1
ATOM 638 C C . CYS A 1 90 ? -7.168 -8.708 -12.132 1.00 56.94 90 CYS A C 1
ATOM 640 O O . CYS A 1 90 ? -6.819 -8.489 -13.293 1.00 56.94 90 CYS A O 1
ATOM 642 N N . ASN A 1 91 ? -8.374 -9.187 -11.797 1.00 51.16 91 ASN A N 1
ATOM 643 C CA . ASN A 1 91 ? -9.498 -9.352 -12.727 1.00 51.16 91 ASN A CA 1
ATOM 644 C C . ASN A 1 91 ? -10.332 -8.075 -12.841 1.00 51.16 91 ASN A C 1
ATOM 646 O O . ASN A 1 91 ? -10.740 -7.551 -11.781 1.00 51.16 91 ASN A O 1
#

pLDDT: mean 72.64, std 17.75, range [40.03, 92.19]

Secondary structure (DSSP, 8-state):
--------------------PPPTT-EEEHHIIIIIS--S-HHHHHHHSPTTS-GGGEEEEE-TTS-EEEEEEEETTSHHHHHTT-GGG--